Protein AF-A0A9E4T3U6-F1 (afdb_monomer)

Nearest PDB structures (foldseek):
  1u7z-assembly2_C  TM=9.611E-01  e=5.220E-06  Escherichia coli
  1u80-assembly2_C-2  TM=9.472E-01  e=9.820E-06  Escherichia coli
  1u80-assembly1_B  TM=9.456E-01  e=3.262E-05  Escherichia coli
  1u7u-assembly1_A-2  TM=9.784E-01  e=6.769E-04  Escherichia coli

InterPro domains:
  IPR007085 DNA/pantothenate metabolism flavoprotein, C-terminal [PF04127] (2-63)
  IPR035929 CoaB-like superfamily [G3DSA:3.40.50.10300] (1-69)
  IPR035929 CoaB-like superfamily [SSF102645] (2-65)

Secondary structure (DSSP, 8-state):
-HHHHHHHHTT-SEEEEE--SSSSSSTT-SEEEEEEEETTEEEEEEEEEHHHHHHHHHHHHHHHHHHT-

Solvent-accessible surface area (backbone atoms only — not comparable to full-atom values): 4068 Å² total;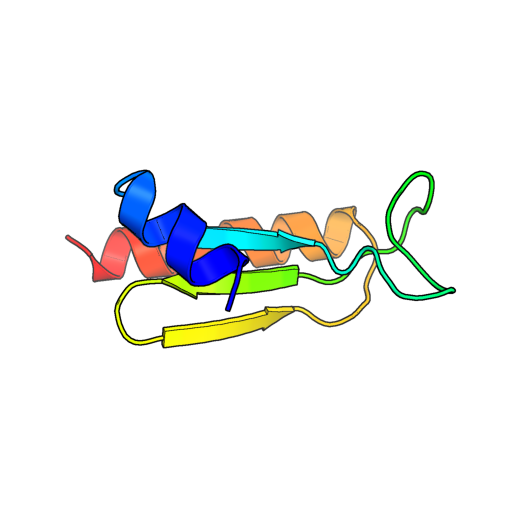 per-residue (Å²): 111,72,64,60,54,52,23,62,79,67,72,45,70,62,42,78,38,71,49,68,86,47,99,69,42,27,87,101,42,68,30,34,28,34,43,37,40,41,86,95,48,73,48,75,46,67,79,36,44,51,68,62,47,50,54,54,50,52,53,50,50,52,53,51,59,62,73,75,108

Radius of gyration: 12.4 Å; Cα contacts (8 Å, |Δi|>4): 89; chains: 1; bounding box: 30×24×28 Å

pLDDT: mean 89.05, std 11.08, range [60.81, 97.62]

Sequence (69 aa):
AYAEAKRQAKGLDLIAANQVAAKEGGFESDQNALLLLWHGGREVLPMMSKHQLARQLVERISEQYHASR

Mean predicted aligned error: 4.35 Å

Foldseek 3Di:
DVQVVVCVVVVHQKDWDWPCPDPDDDPPDQWIKTWMDGVPDIDTRDIDGPVVVVVVVVVVVVVSVVVVD

Organism: NCBI:txid2792791

Structure (mmCIF, N/CA/C/O backbone):
data_AF-A0A9E4T3U6-F1
#
_entry.id   AF-A0A9E4T3U6-F1
#
loop_
_atom_site.group_PDB
_atom_site.id
_atom_site.type_symbol
_atom_site.label_atom_id
_atom_site.label_alt_id
_atom_site.label_comp_id
_atom_site.label_asym_id
_atom_site.label_entity_id
_atom_site.label_seq_id
_atom_site.pdbx_PDB_ins_code
_atom_site.Cartn_x
_atom_site.Cartn_y
_atom_site.Cartn_z
_atom_site.occupancy
_atom_site.B_iso_or_equiv
_atom_site.auth_seq_id
_atom_site.auth_comp_id
_atom_site.auth_asym_id
_atom_site.auth_atom_id
_atom_site.pdbx_PDB_model_num
ATOM 1 N N . ALA A 1 1 ? -7.349 -14.461 -3.833 1.00 64.81 1 ALA A N 1
ATOM 2 C CA . ALA A 1 1 ? -7.583 -15.350 -2.673 1.00 64.81 1 ALA A CA 1
ATOM 3 C C . ALA A 1 1 ? -6.492 -15.211 -1.606 1.00 64.81 1 ALA A C 1
ATOM 5 O O . ALA A 1 1 ? -6.815 -14.828 -0.493 1.00 64.81 1 ALA A O 1
ATOM 6 N N . TYR A 1 2 ? -5.210 -15.433 -1.926 1.00 88.69 2 TYR A N 1
ATOM 7 C CA . TYR A 1 2 ? -4.129 -15.424 -0.922 1.00 88.69 2 TYR A CA 1
ATOM 8 C C . TYR A 1 2 ? -3.944 -14.091 -0.166 1.00 88.69 2 TYR A C 1
ATOM 10 O O . TYR A 1 2 ? -3.792 -14.089 1.053 1.00 88.69 2 TYR A O 1
ATOM 18 N N . ALA A 1 3 ? -3.984 -12.954 -0.869 1.00 91.88 3 ALA A N 1
ATOM 19 C CA . ALA A 1 3 ? -3.804 -11.641 -0.244 1.00 91.88 3 ALA A CA 1
ATOM 20 C C . ALA A 1 3 ? -4.947 -11.274 0.722 1.00 91.88 3 ALA A C 1
ATOM 22 O O . ALA A 1 3 ? -4.669 -10.833 1.831 1.00 91.88 3 ALA A O 1
ATOM 23 N N . GLU A 1 4 ? -6.207 -11.536 0.352 1.00 93.31 4 GLU A N 1
ATOM 24 C CA . GLU A 1 4 ? -7.365 -11.274 1.224 1.00 93.31 4 GLU A CA 1
ATOM 25 C C . GLU A 1 4 ? -7.328 -12.132 2.493 1.00 93.31 4 GLU A C 1
ATOM 27 O O . GLU A 1 4 ? -7.486 -11.614 3.594 1.00 93.31 4 GLU A O 1
ATOM 32 N N . ALA A 1 5 ? -7.015 -13.427 2.365 1.00 94.56 5 ALA A N 1
ATOM 33 C CA . ALA A 1 5 ? -6.859 -14.304 3.525 1.00 94.56 5 ALA A CA 1
ATOM 34 C C . ALA A 1 5 ? -5.752 -13.805 4.471 1.00 94.56 5 ALA A C 1
ATOM 36 O O . ALA A 1 5 ? -5.929 -13.786 5.687 1.00 94.56 5 ALA A O 1
ATOM 37 N N . LYS A 1 6 ? -4.622 -13.336 3.922 1.00 95.62 6 LYS A N 1
ATOM 38 C CA . LYS A 1 6 ? -3.529 -12.749 4.710 1.00 95.62 6 LYS A CA 1
ATOM 39 C C . LYS A 1 6 ? -3.942 -11.440 5.389 1.00 95.62 6 LYS A C 1
ATOM 41 O O . LYS A 1 6 ? -3.521 -11.212 6.519 1.00 95.62 6 LYS A O 1
ATOM 46 N N . ARG A 1 7 ? -4.746 -10.602 4.725 1.00 96.56 7 ARG A N 1
ATOM 47 C CA . ARG A 1 7 ? -5.294 -9.360 5.292 1.00 96.56 7 ARG A CA 1
ATOM 48 C C . ARG A 1 7 ? -6.147 -9.659 6.521 1.00 96.56 7 ARG A C 1
ATOM 50 O O . ARG A 1 7 ? -5.887 -9.104 7.583 1.00 96.56 7 ARG A O 1
ATOM 57 N N . GLN A 1 8 ? -7.098 -10.584 6.381 1.00 95.06 8 GLN A N 1
ATOM 58 C CA . GLN A 1 8 ? -8.007 -10.993 7.455 1.00 95.06 8 GLN A CA 1
ATOM 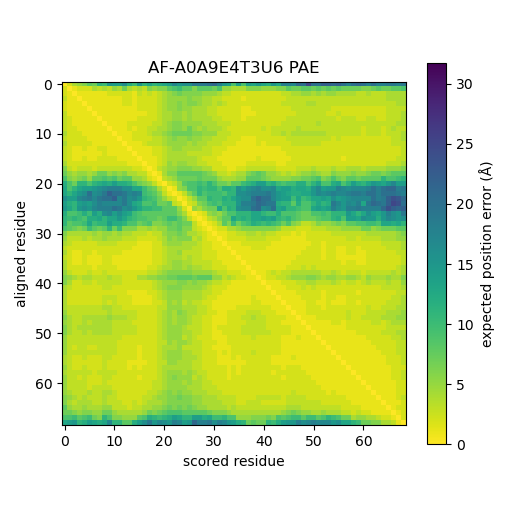59 C C . GLN A 1 8 ? -7.256 -11.654 8.614 1.00 95.06 8 GLN A C 1
ATOM 61 O O . GLN A 1 8 ? -7.418 -11.243 9.758 1.00 95.06 8 GLN A O 1
ATOM 66 N N . ALA A 1 9 ? -6.368 -12.612 8.326 1.00 96.94 9 ALA A N 1
ATOM 67 C CA . ALA A 1 9 ? -5.594 -13.315 9.351 1.00 96.94 9 ALA A CA 1
ATOM 68 C C . ALA A 1 9 ? -4.670 -12.389 10.160 1.00 96.94 9 ALA A C 1
ATOM 70 O O . ALA A 1 9 ? -4.359 -12.681 11.310 1.00 96.94 9 ALA A O 1
ATOM 71 N N . LYS A 1 10 ? -4.217 -11.282 9.559 1.00 96.38 10 LYS A N 1
ATOM 72 C CA . LYS A 1 10 ? -3.375 -10.276 10.217 1.00 96.38 10 LYS A CA 1
ATOM 73 C C . LYS A 1 10 ? -4.159 -9.093 10.793 1.00 96.38 10 LYS A C 1
ATOM 75 O O . LYS A 1 10 ? -3.531 -8.208 11.361 1.00 96.38 10 LYS A O 1
ATOM 80 N N . GLY A 1 11 ? -5.482 -9.058 10.623 1.00 94.75 11 GLY A N 1
ATOM 81 C CA . GLY A 1 11 ? -6.319 -7.946 11.077 1.00 94.75 11 GLY A CA 1
ATOM 82 C C . GLY A 1 11 ? -5.942 -6.601 10.449 1.00 94.75 11 GLY A C 1
ATOM 83 O O . GLY A 1 11 ? -5.939 -5.593 11.140 1.00 94.75 11 GLY A O 1
ATOM 84 N N . LEU A 1 12 ? -5.560 -6.587 9.167 1.00 95.31 12 LEU A N 1
ATOM 85 C CA . LEU A 1 12 ? -5.155 -5.361 8.472 1.00 95.31 12 LEU A CA 1
ATOM 86 C C . LEU A 1 12 ? -6.361 -4.663 7.832 1.00 95.31 12 LEU A C 1
ATOM 88 O O . LEU A 1 12 ? -7.165 -5.310 7.154 1.00 95.31 12 LEU A O 1
ATOM 92 N N . ASP A 1 13 ? -6.429 -3.338 7.939 1.00 94.00 13 ASP A N 1
ATOM 93 C CA . ASP A 1 13 ? -7.455 -2.537 7.255 1.00 94.00 13 ASP A CA 1
ATOM 94 C C . ASP A 1 13 ? -7.288 -2.593 5.732 1.00 94.00 13 ASP A C 1
ATOM 96 O O . ASP A 1 13 ? -8.261 -2.731 4.990 1.00 94.00 13 ASP A O 1
ATOM 100 N N . LEU A 1 14 ? -6.033 -2.594 5.275 1.00 95.56 14 LEU A N 1
ATOM 101 C CA . LEU A 1 14 ? -5.653 -2.656 3.870 1.00 95.56 14 LEU A CA 1
ATOM 102 C C . LEU A 1 14 ? -4.420 -3.548 3.672 1.00 95.56 14 LEU A C 1
ATOM 104 O O . LEU A 1 14 ? -3.494 -3.553 4.483 1.00 95.56 14 LEU A O 1
ATOM 108 N N . ILE A 1 15 ? -4.384 -4.293 2.565 1.00 96.75 15 ILE A N 1
ATOM 109 C CA . ILE A 1 15 ? -3.175 -4.965 2.074 1.00 96.75 15 ILE A CA 1
ATOM 110 C C . ILE A 1 15 ? -2.926 -4.583 0.612 1.00 96.75 15 ILE A C 1
ATOM 112 O O . ILE A 1 15 ? -3.842 -4.600 -0.208 1.00 96.75 15 ILE A O 1
ATOM 116 N N . ALA A 1 16 ? -1.673 -4.272 0.283 1.00 96.06 16 ALA A N 1
ATOM 117 C CA . ALA A 1 16 ? -1.209 -4.095 -1.088 1.00 96.06 16 ALA A CA 1
ATOM 118 C C . ALA A 1 16 ? -0.447 -5.352 -1.527 1.00 96.06 16 ALA A C 1
ATOM 120 O O . ALA A 1 16 ? 0.547 -5.736 -0.908 1.00 96.06 16 ALA A O 1
ATOM 121 N N . ALA A 1 17 ? -0.928 -6.023 -2.568 1.00 94.06 17 ALA A N 1
ATOM 122 C CA . ALA A 1 17 ? -0.330 -7.241 -3.096 1.00 94.06 17 ALA A CA 1
ATOM 123 C C . ALA A 1 17 ? 0.381 -6.965 -4.424 1.00 94.06 17 ALA A C 1
ATOM 125 O O . ALA A 1 17 ? -0.260 -6.598 -5.407 1.00 94.06 17 ALA A O 1
ATOM 126 N N . ASN A 1 18 ? 1.696 -7.184 -4.455 1.00 90.31 18 ASN A N 1
ATOM 127 C CA . ASN A 1 18 ? 2.511 -7.042 -5.661 1.00 90.31 18 ASN A CA 1
ATOM 128 C C . ASN A 1 18 ? 2.167 -8.111 -6.702 1.00 90.31 18 ASN A C 1
ATOM 130 O O . ASN A 1 18 ? 2.030 -9.295 -6.376 1.00 90.31 18 ASN A O 1
ATOM 134 N N . GLN A 1 19 ? 2.123 -7.711 -7.970 1.00 83.56 19 GLN A N 1
ATOM 135 C CA . GLN A 1 19 ? 2.056 -8.642 -9.089 1.00 83.56 19 GLN A CA 1
ATOM 136 C C . GLN A 1 19 ? 3.455 -9.199 -9.392 1.00 83.56 19 GLN A C 1
ATOM 138 O O . GLN A 1 19 ? 4.233 -8.598 -10.119 1.00 83.56 19 GLN A O 1
ATOM 143 N N . VAL A 1 20 ? 3.780 -10.357 -8.811 1.00 72.94 20 VAL A N 1
ATOM 144 C CA . VAL A 1 20 ? 5.117 -10.988 -8.909 1.00 72.94 20 VAL A CA 1
ATOM 145 C C . VAL A 1 20 ? 5.213 -12.123 -9.935 1.00 72.94 20 VAL A C 1
ATOM 147 O O . VAL A 1 20 ? 6.293 -12.649 -10.163 1.00 72.94 20 VAL A O 1
ATOM 150 N N . ALA A 1 21 ? 4.089 -12.537 -10.527 1.00 64.94 21 ALA A N 1
ATOM 151 C CA . ALA A 1 21 ? 4.014 -13.697 -11.425 1.00 64.94 21 ALA A CA 1
ATOM 152 C C . ALA A 1 21 ? 4.102 -13.341 -12.923 1.00 64.94 21 ALA A C 1
ATOM 154 O O . ALA A 1 21 ? 3.972 -14.222 -13.771 1.00 64.94 21 ALA A O 1
ATOM 155 N N . ALA A 1 22 ? 4.271 -12.062 -13.265 1.00 61.53 22 ALA A N 1
ATOM 156 C CA . ALA A 1 22 ? 4.406 -11.624 -14.649 1.00 61.53 22 ALA A CA 1
ATOM 157 C C . A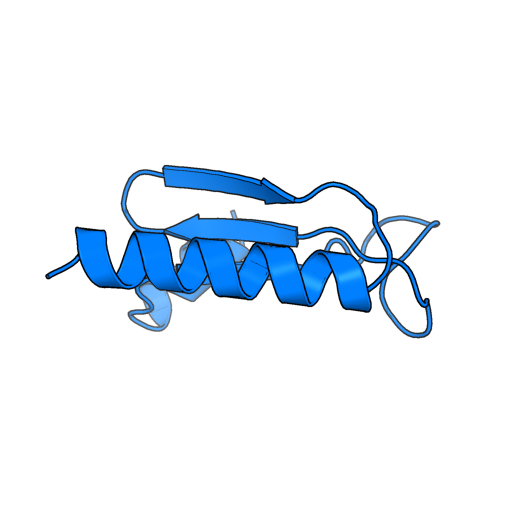LA A 1 22 ? 5.879 -11.672 -15.085 1.00 61.53 22 ALA A C 1
ATOM 159 O O . ALA A 1 22 ? 6.770 -11.401 -14.289 1.00 61.53 22 ALA A O 1
ATOM 160 N N . LYS A 1 23 ? 6.136 -11.991 -16.362 1.00 60.81 23 LYS A N 1
ATOM 161 C CA . LYS A 1 23 ? 7.476 -11.853 -16.971 1.00 60.81 23 LYS A CA 1
ATOM 162 C C . LYS A 1 23 ? 7.961 -10.396 -17.002 1.00 60.81 23 LYS A C 1
ATOM 164 O O . LYS A 1 23 ? 9.151 -10.159 -17.166 1.00 60.81 23 LYS A O 1
ATOM 169 N N . GLU A 1 24 ? 7.040 -9.446 -16.866 1.00 61.59 24 GLU A N 1
ATOM 170 C CA . GLU A 1 24 ? 7.284 -8.008 -16.875 1.00 61.59 24 GLU A CA 1
ATOM 171 C C . GLU A 1 24 ? 6.935 -7.422 -15.500 1.00 61.59 24 GLU A C 1
ATOM 173 O O . GLU A 1 24 ? 5.811 -7.590 -15.022 1.00 61.59 24 GLU A O 1
ATOM 178 N N . GLY A 1 25 ? 7.889 -6.719 -14.881 1.00 61.47 25 GLY A N 1
ATOM 179 C CA . GLY A 1 25 ? 7.710 -6.039 -13.592 1.00 61.47 25 GLY A CA 1
ATOM 180 C C . GLY A 1 25 ? 7.896 -6.929 -12.354 1.00 61.47 25 GLY A C 1
ATOM 181 O O . GLY A 1 25 ? 7.892 -8.154 -12.429 1.00 61.47 25 GLY A O 1
ATOM 182 N N . GLY A 1 26 ? 8.078 -6.299 -11.189 1.00 65.38 26 GLY A N 1
ATOM 183 C CA . GLY A 1 26 ? 8.211 -6.990 -9.900 1.00 65.38 26 GLY A CA 1
ATOM 184 C C . GLY A 1 26 ? 9.599 -6.889 -9.254 1.00 65.38 26 GLY A C 1
ATOM 185 O O . GLY A 1 26 ? 10.160 -5.795 -9.122 1.00 65.38 26 GLY A O 1
ATOM 186 N N . PHE A 1 27 ? 10.114 -8.020 -8.752 1.00 62.72 27 PHE A N 1
ATOM 187 C CA . PHE A 1 27 ? 11.437 -8.085 -8.115 1.00 62.72 27 PHE A CA 1
ATOM 188 C C . PHE A 1 27 ? 12.514 -7.585 -9.087 1.00 62.72 27 PHE A C 1
ATOM 190 O O . PHE A 1 27 ? 12.470 -7.903 -10.269 1.00 62.72 27 PHE A O 1
ATOM 197 N N . GLU A 1 28 ? 13.424 -6.742 -8.587 1.00 70.81 28 GLU A N 1
ATOM 198 C CA . GLU A 1 28 ? 14.526 -6.138 -9.364 1.00 70.81 28 GLU A CA 1
ATOM 199 C C . GLU A 1 28 ? 14.111 -5.328 -10.614 1.00 70.81 28 GLU A C 1
ATOM 201 O O . GLU A 1 28 ? 14.957 -4.958 -11.419 1.00 70.81 28 GLU A O 1
ATOM 206 N N . SER A 1 29 ? 12.827 -4.976 -10.759 1.00 82.00 29 SER A N 1
ATOM 207 C CA . SER A 1 29 ? 12.329 -4.093 -11.824 1.00 82.00 29 SER A CA 1
ATOM 208 C C . SER A 1 29 ? 11.968 -2.710 -11.289 1.00 82.00 29 SER A C 1
ATOM 210 O O . SER A 1 29 ? 11.474 -2.594 -10.171 1.00 82.00 29 SER A O 1
ATOM 212 N N . ASP A 1 30 ? 12.120 -1.654 -12.084 1.00 86.88 30 ASP A N 1
ATOM 213 C CA . ASP A 1 30 ? 11.608 -0.319 -11.737 1.00 86.88 30 ASP A CA 1
ATOM 214 C C . ASP A 1 30 ? 10.089 -0.186 -11.909 1.00 86.88 30 ASP A C 1
ATOM 216 O O . ASP A 1 30 ? 9.500 0.807 -11.477 1.00 86.88 30 ASP A O 1
ATOM 220 N N . GLN A 1 31 ? 9.445 -1.189 -12.510 1.00 89.75 31 GLN A N 1
ATOM 221 C CA . GLN A 1 31 ? 8.006 -1.242 -12.745 1.00 89.75 31 GLN A CA 1
ATOM 222 C C . GLN A 1 31 ? 7.340 -2.246 -11.801 1.00 89.75 31 GLN A C 1
ATOM 224 O O . GLN A 1 31 ? 7.888 -3.312 -11.498 1.00 89.75 31 GLN A O 1
ATOM 229 N N . ASN A 1 32 ? 6.146 -1.911 -11.323 1.00 91.69 32 ASN A N 1
ATOM 230 C CA . ASN A 1 32 ? 5.345 -2.801 -10.49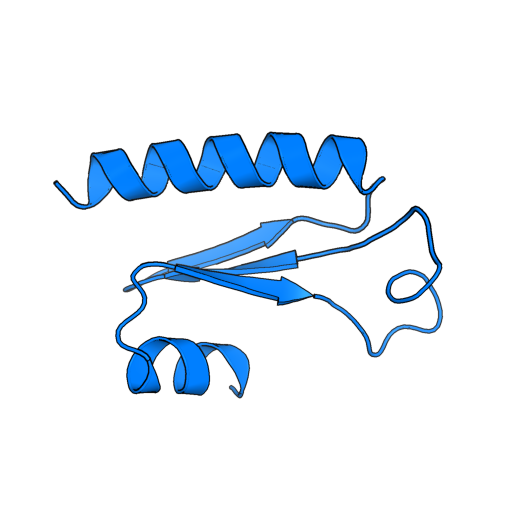3 1.00 91.69 32 ASN A CA 1
ATOM 231 C C . ASN A 1 32 ? 3.847 -2.488 -10.655 1.00 91.69 32 ASN A C 1
ATOM 233 O O . ASN A 1 32 ? 3.475 -1.400 -11.092 1.00 91.69 32 ASN A O 1
ATOM 237 N N . ALA A 1 33 ? 2.999 -3.440 -10.279 1.00 92.81 33 ALA A N 1
ATOM 238 C CA . ALA A 1 33 ? 1.548 -3.292 -10.211 1.00 92.81 33 ALA A CA 1
ATOM 239 C C . ALA A 1 33 ? 1.060 -3.801 -8.850 1.00 92.81 33 ALA A C 1
ATOM 241 O O . ALA A 1 33 ? 1.632 -4.747 -8.291 1.00 92.81 33 ALA A O 1
ATOM 242 N N . LEU A 1 34 ? 0.008 -3.183 -8.310 1.00 94.50 34 LEU A N 1
ATOM 243 C CA . LEU A 1 34 ? -0.555 -3.547 -7.009 1.00 94.50 34 LEU A CA 1
ATOM 244 C C . LEU A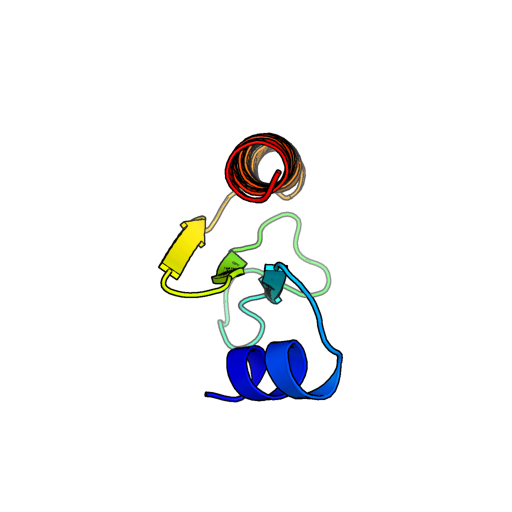 1 34 ? -2.034 -3.888 -7.132 1.00 94.50 34 LEU A C 1
ATOM 246 O O . LEU A 1 34 ? -2.808 -3.167 -7.753 1.00 94.50 34 LEU A O 1
ATOM 250 N N . LEU A 1 35 ? -2.438 -4.951 -6.445 1.00 95.38 35 LEU A N 1
ATOM 251 C CA . LEU A 1 35 ? -3.825 -5.158 -6.054 1.00 95.38 35 LEU A CA 1
ATOM 252 C C . LEU A 1 35 ? -3.989 -4.690 -4.607 1.00 95.38 35 LEU A C 1
ATOM 254 O O . LEU A 1 35 ? -3.419 -5.291 -3.695 1.00 95.38 35 LEU A O 1
ATOM 258 N N . 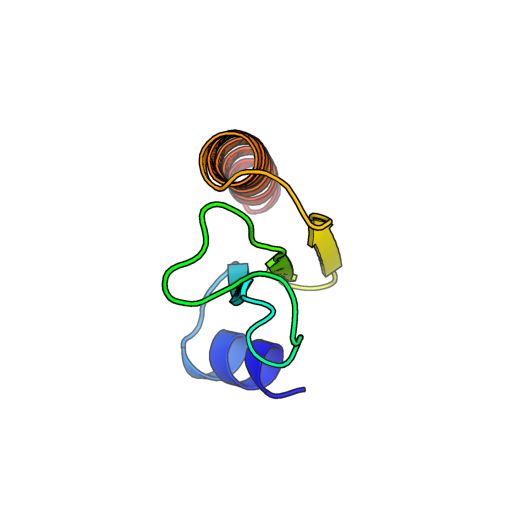LEU A 1 36 ? -4.772 -3.638 -4.405 1.00 96.75 36 LEU A N 1
ATOM 259 C CA . LEU A 1 36 ? -5.179 -3.167 -3.087 1.00 96.75 36 LEU A CA 1
ATOM 260 C C . LEU A 1 36 ? -6.464 -3.882 -2.679 1.00 96.75 36 LEU A C 1
ATOM 262 O O . LEU A 1 36 ? -7.400 -3.990 -3.472 1.00 96.75 36 LEU A O 1
ATOM 266 N N . LEU A 1 37 ? -6.502 -4.374 -1.445 1.00 96.25 37 LEU A N 1
ATOM 267 C CA . LEU A 1 37 ? -7.672 -5.016 -0.850 1.00 96.25 37 LEU A CA 1
ATOM 268 C C . LEU A 1 37 ? -7.921 -4.415 0.527 1.00 96.25 37 LEU A C 1
ATOM 270 O O . LEU A 1 37 ? -6.988 -4.310 1.326 1.00 96.25 37 LEU A O 1
ATOM 274 N N . TRP A 1 38 ? -9.170 -4.074 0.809 1.00 95.19 38 TRP A N 1
ATOM 275 C CA . TRP A 1 38 ? -9.633 -3.578 2.103 1.00 95.19 38 TRP A CA 1
ATOM 276 C C . TRP A 1 38 ? -11.003 -4.177 2.426 1.00 95.19 38 TRP A C 1
ATOM 278 O O . TRP A 1 38 ? -11.539 -5.000 1.676 1.00 95.19 38 TRP A O 1
ATOM 288 N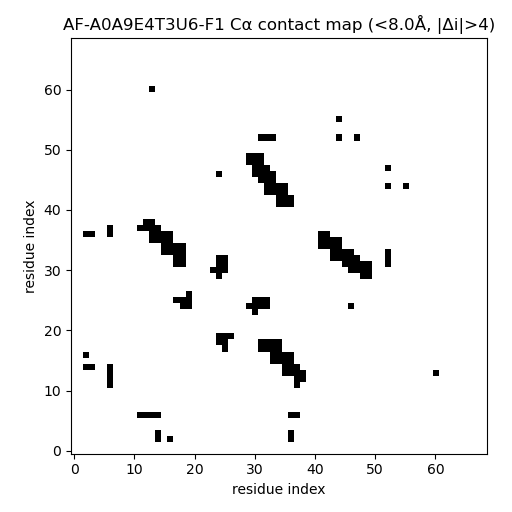 N . HIS A 1 39 ? -11.581 -3.803 3.565 1.00 91.88 39 HIS A N 1
ATOM 289 C CA . HIS A 1 39 ? -12.909 -4.284 3.924 1.00 91.88 39 HIS A CA 1
ATOM 290 C C . HIS A 1 39 ? -13.967 -3.822 2.906 1.00 91.88 39 HIS A C 1
ATOM 292 O O . HIS A 1 39 ? -14.235 -2.634 2.767 1.00 91.88 39 HIS A O 1
ATOM 298 N N . GLY A 1 40 ? -14.571 -4.776 2.194 1.00 90.00 40 GLY A N 1
ATOM 299 C CA . GLY A 1 40 ? -15.654 -4.506 1.246 1.00 90.00 40 GLY A CA 1
ATOM 300 C C . GLY A 1 40 ? -15.214 -3.949 -0.111 1.00 90.00 40 GLY A C 1
ATOM 301 O O . GLY A 1 40 ? -16.079 -3.654 -0.933 1.00 90.00 40 GLY A O 1
ATOM 302 N N . GLY A 1 41 ? -13.910 -3.839 -0.392 1.00 93.56 41 GLY A N 1
ATOM 303 C CA . GLY A 1 41 ? -13.453 -3.265 -1.654 1.00 93.56 41 GLY A CA 1
ATOM 304 C C . GLY A 1 41 ? -12.074 -3.712 -2.126 1.00 93.56 41 GLY A C 1
ATOM 305 O O . GLY A 1 41 ? -11.301 -4.365 -1.419 1.00 93.56 41 GLY A O 1
ATOM 306 N N . ARG A 1 42 ? -11.808 -3.388 -3.393 1.00 96.00 42 ARG A N 1
ATOM 307 C CA . ARG A 1 42 ? -10.542 -3.656 -4.070 1.00 96.00 42 ARG A CA 1
ATOM 308 C C . ARG A 1 42 ? -10.262 -2.610 -5.137 1.00 96.00 42 ARG A C 1
ATOM 310 O O . ARG A 1 42 ? -11.188 -2.120 -5.779 1.00 96.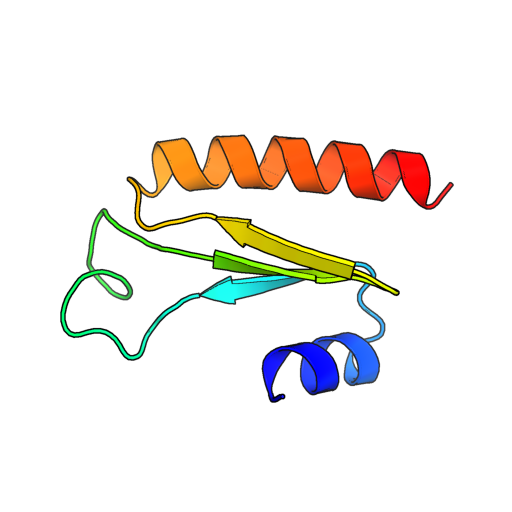00 42 ARG A O 1
ATOM 317 N N . GLU A 1 43 ? -8.987 -2.376 -5.398 1.00 96.44 43 GLU A N 1
ATOM 318 C CA . GLU A 1 43 ? -8.520 -1.501 -6.472 1.00 96.44 43 GLU A CA 1
ATOM 319 C C . GLU A 1 43 ? -7.271 -2.093 -7.114 1.00 96.44 43 GLU A C 1
ATOM 321 O O . GLU A 1 43 ? -6.428 -2.682 -6.438 1.00 96.44 43 GLU A O 1
ATOM 326 N N . VAL A 1 44 ? -7.159 -1.952 -8.431 1.00 96.00 44 VAL A N 1
ATOM 327 C CA . VAL A 1 44 ? -5.955 -2.332 -9.170 1.00 96.00 44 VAL A CA 1
ATOM 328 C C . VAL A 1 44 ? -5.208 -1.061 -9.529 1.00 96.00 44 VAL A C 1
ATOM 330 O O . VAL A 1 44 ? -5.721 -0.239 -10.283 1.00 96.00 44 VAL A O 1
ATOM 333 N N . LEU A 1 45 ? -3.983 -0.936 -9.030 1.00 95.38 45 LEU A N 1
ATOM 334 C CA . LEU A 1 45 ? -3.021 0.026 -9.543 1.00 95.38 45 LEU A CA 1
ATOM 335 C C . LEU A 1 45 ? -2.240 -0.665 -10.674 1.00 95.38 45 LEU A C 1
ATOM 337 O O . LEU A 1 45 ? -1.554 -1.660 -10.404 1.00 95.38 45 LEU A O 1
ATOM 341 N N . PRO A 1 46 ? -2.375 -0.202 -11.933 1.00 94.00 46 PRO A N 1
ATOM 342 C CA . PRO A 1 46 ? -1.778 -0.867 -13.088 1.00 94.00 46 PRO A CA 1
ATOM 343 C C . PRO A 1 46 ? -0.247 -0.807 -13.053 1.00 94.00 46 PRO A C 1
ATOM 345 O O . PRO A 1 46 ? 0.349 -0.128 -12.218 1.00 94.00 46 PRO A O 1
ATOM 348 N N . MET A 1 47 ? 0.394 -1.519 -13.983 1.00 92.25 47 MET A N 1
ATOM 349 C CA . MET A 1 47 ? 1.849 -1.495 -14.119 1.00 92.25 47 MET A CA 1
ATOM 350 C C . MET A 1 47 ? 2.335 -0.066 -14.375 1.00 92.25 47 MET A C 1
ATOM 352 O O . MET A 1 47 ? 1.936 0.567 -15.351 1.00 92.25 47 MET A O 1
ATOM 356 N N . MET A 1 48 ? 3.187 0.434 -13.488 1.00 92.94 48 MET A N 1
ATOM 357 C CA . MET A 1 48 ? 3.793 1.759 -13.589 1.00 92.94 48 MET A CA 1
ATOM 358 C C . MET A 1 48 ? 5.122 1.793 -12.834 1.00 92.94 48 MET A C 1
ATOM 360 O O . MET A 1 48 ? 5.481 0.839 -12.135 1.00 92.94 48 MET A O 1
ATOM 364 N N . SER A 1 49 ? 5.851 2.908 -12.936 1.00 93.50 49 SER A N 1
ATOM 365 C CA . SER A 1 49 ? 7.091 3.063 -12.174 1.00 93.50 49 SER A CA 1
ATOM 366 C C . SER A 1 49 ? 6.819 2.976 -10.672 1.00 93.50 49 SER A C 1
ATOM 368 O O . SER A 1 49 ? 5.819 3.501 -10.179 1.00 93.50 49 SER A O 1
ATOM 370 N N . LYS A 1 50 ? 7.736 2.371 -9.913 1.00 91.88 50 LYS A N 1
ATOM 371 C CA . LYS A 1 50 ? 7.641 2.274 -8.447 1.00 91.88 50 LYS A CA 1
ATOM 372 C C . LYS A 1 50 ? 7.407 3.631 -7.777 1.00 91.88 50 LYS A C 1
ATOM 374 O O . LYS A 1 50 ? 6.691 3.695 -6.784 1.00 91.88 50 LYS A O 1
ATOM 379 N N . HIS A 1 51 ? 7.953 4.711 -8.337 1.00 95.00 51 HIS A N 1
ATOM 380 C CA . HIS A 1 51 ? 7.730 6.072 -7.846 1.00 95.00 51 HIS A CA 1
ATOM 381 C C . HIS A 1 51 ? 6.284 6.545 -8.037 1.00 95.00 51 HIS A C 1
ATOM 383 O O . HIS A 1 51 ? 5.668 7.029 -7.088 1.00 95.00 51 HIS A O 1
ATOM 389 N N . GLN A 1 52 ? 5.725 6.386 -9.241 1.00 96.00 52 GLN A N 1
ATOM 390 C CA . GLN A 1 52 ? 4.321 6.728 -9.504 1.00 96.00 52 GLN A CA 1
ATOM 391 C C . GLN A 1 52 ? 3.378 5.851 -8.676 1.00 96.00 52 GLN A C 1
ATOM 393 O O . GLN A 1 52 ? 2.416 6.353 -8.097 1.00 96.00 52 GLN A O 1
ATOM 398 N N . LEU A 1 53 ? 3.704 4.563 -8.560 1.00 95.69 53 LEU A N 1
ATOM 399 C CA . LEU A 1 53 ? 2.931 3.590 -7.800 1.00 95.69 53 LEU A CA 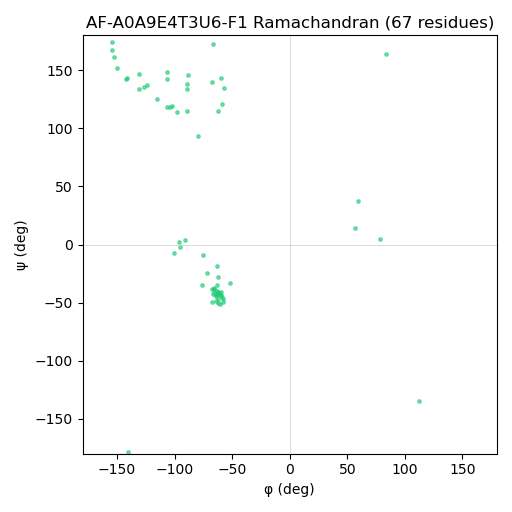1
ATOM 400 C C . LEU A 1 53 ? 2.909 3.921 -6.310 1.00 95.69 53 LEU A C 1
ATOM 402 O O . LEU A 1 53 ? 1.852 3.868 -5.692 1.00 95.69 53 LEU A O 1
ATOM 406 N N . ALA A 1 54 ? 4.055 4.305 -5.741 1.00 95.56 54 ALA A N 1
ATOM 407 C CA . ALA A 1 54 ? 4.149 4.721 -4.347 1.00 95.56 54 ALA A CA 1
ATOM 408 C C . ALA A 1 54 ? 3.293 5.961 -4.069 1.00 95.56 54 ALA A C 1
ATOM 410 O O . ALA A 1 54 ? 2.597 6.004 -3.058 1.00 95.56 54 ALA A O 1
ATOM 411 N N . ARG A 1 55 ? 3.297 6.943 -4.979 1.00 97.44 55 ARG A N 1
ATOM 412 C CA . ARG A 1 55 ? 2.470 8.145 -4.830 1.00 97.44 55 ARG A CA 1
ATOM 413 C C . ARG A 1 55 ? 0.979 7.807 -4.816 1.00 97.44 55 ARG A C 1
ATOM 415 O O . ARG A 1 55 ? 0.292 8.195 -3.878 1.00 97.44 55 ARG A O 1
ATOM 422 N N . GLN A 1 56 ? 0.512 7.032 -5.795 1.00 97.25 56 GLN A N 1
ATOM 423 C CA . GLN A 1 56 ? -0.891 6.607 -5.844 1.00 97.25 56 GLN A CA 1
ATOM 424 C C . GLN A 1 56 ? -1.264 5.757 -4.628 1.00 97.25 56 GLN A C 1
ATOM 426 O O . GLN A 1 56 ? -2.319 5.955 -4.038 1.00 97.25 56 GLN A O 1
ATOM 431 N N . LEU A 1 57 ? -0.386 4.848 -4.199 1.00 97.06 57 LEU A N 1
ATOM 432 C CA . LEU A 1 57 ? -0.619 4.030 -3.012 1.00 97.06 57 LEU A CA 1
ATOM 433 C C . LEU A 1 57 ? -0.824 4.888 -1.756 1.00 97.06 57 LEU A C 1
ATOM 435 O O . LEU A 1 57 ? -1.744 4.619 -0.989 1.00 97.06 57 LEU A O 1
ATOM 439 N N . VAL A 1 58 ? 0.004 5.915 -1.543 1.00 97.62 58 VAL A N 1
ATOM 440 C CA . VAL A 1 58 ? -0.132 6.821 -0.390 1.00 97.62 58 VAL A CA 1
ATOM 441 C C . VAL A 1 58 ? -1.454 7.587 -0.439 1.00 97.62 58 VAL A C 1
ATOM 443 O O . VAL A 1 58 ? -2.127 7.686 0.586 1.00 97.62 58 VAL A O 1
ATOM 446 N N . GLU A 1 59 ? -1.856 8.073 -1.615 1.00 96.94 59 GLU A N 1
ATOM 447 C CA . GLU A 1 59 ? -3.150 8.741 -1.808 1.00 96.94 59 GLU A CA 1
ATOM 448 C C . GLU A 1 59 ? -4.311 7.810 -1.407 1.00 96.94 59 GLU A C 1
ATOM 450 O O . GLU A 1 59 ? -5.147 8.188 -0.586 1.00 96.94 59 GLU A O 1
ATOM 455 N N . ARG A 1 60 ? -4.297 6.546 -1.858 1.00 96.12 60 ARG A N 1
ATOM 456 C CA . ARG A 1 60 ? -5.335 5.560 -1.501 1.00 96.12 60 ARG A CA 1
ATOM 457 C C . ARG A 1 60 ? -5.321 5.154 -0.038 1.00 96.12 60 ARG A C 1
ATOM 459 O O . ARG A 1 60 ? -6.385 5.003 0.553 1.00 96.12 60 ARG A O 1
ATOM 466 N N . ILE A 1 61 ? -4.148 5.012 0.575 1.00 95.38 61 ILE A N 1
ATOM 467 C CA . ILE A 1 61 ? -4.054 4.763 2.020 1.00 95.38 61 ILE A CA 1
ATOM 468 C C . ILE A 1 61 ? -4.696 5.918 2.791 1.00 95.38 61 ILE A C 1
ATOM 470 O O . ILE A 1 61 ? -5.452 5.666 3.726 1.00 95.38 61 ILE A O 1
ATOM 474 N N . SER A 1 62 ? -4.433 7.165 2.392 1.00 96.06 62 SER A N 1
ATOM 475 C CA . SER A 1 62 ? -5.022 8.336 3.044 1.00 96.06 62 SER A CA 1
ATOM 476 C C . SER A 1 62 ? -6.545 8.352 2.913 1.00 96.06 62 SER A C 1
ATOM 478 O O . SER A 1 62 ? -7.230 8.557 3.912 1.00 96.06 62 SER A O 1
ATOM 480 N N . GLU A 1 63 ? -7.084 8.104 1.716 1.00 93.75 63 GLU A N 1
ATOM 481 C CA . GLU A 1 63 ? -8.533 8.019 1.479 1.00 93.75 63 GLU A CA 1
ATOM 482 C C . GLU A 1 63 ? -9.187 6.946 2.358 1.00 93.75 63 GLU A C 1
ATOM 484 O O . GLU A 1 63 ? -10.159 7.224 3.061 1.00 93.75 63 GLU A O 1
ATOM 489 N N . GLN A 1 64 ? -8.622 5.735 2.372 1.00 92.19 64 GLN A N 1
ATOM 490 C CA . GLN A 1 64 ? -9.159 4.623 3.159 1.00 92.19 64 GLN A CA 1
ATOM 491 C C . GLN A 1 64 ? -9.068 4.887 4.664 1.00 92.19 64 GLN A C 1
ATOM 493 O O . GLN A 1 64 ? -10.025 4.627 5.386 1.00 92.19 64 GLN A O 1
ATOM 498 N N . TYR A 1 65 ? -7.959 5.463 5.135 1.00 92.44 65 TYR A N 1
ATOM 499 C CA . TYR A 1 65 ? -7.773 5.816 6.543 1.00 92.44 65 TYR A CA 1
ATOM 500 C C . TYR A 1 65 ? -8.777 6.863 7.031 1.00 92.44 65 TYR A C 1
ATOM 502 O O . TYR A 1 65 ? -9.196 6.823 8.186 1.00 92.44 65 TYR A O 1
ATOM 510 N N . HIS A 1 66 ? -9.165 7.810 6.173 1.00 92.94 66 HIS A N 1
ATOM 511 C CA . HIS A 1 66 ? -10.205 8.782 6.505 1.00 92.94 66 HIS A CA 1
ATOM 512 C C . HIS A 1 66 ? -11.612 8.187 6.434 1.00 92.94 66 HIS A C 1
ATOM 514 O O . HIS A 1 66 ? -12.447 8.558 7.249 1.00 92.94 66 HIS A O 1
ATOM 520 N N . ALA A 1 67 ? -11.872 7.264 5.506 1.00 86.56 67 ALA A N 1
ATOM 521 C CA . ALA A 1 67 ? -13.168 6.598 5.382 1.00 86.56 67 ALA A CA 1
ATOM 522 C C . ALA A 1 67 ? -13.453 5.587 6.509 1.00 86.56 67 ALA A C 1
ATOM 524 O O . ALA A 1 67 ? -14.612 5.286 6.780 1.00 86.56 67 ALA A O 1
ATOM 525 N N . SER A 1 68 ? -12.412 5.046 7.150 1.00 80.06 68 SER A N 1
ATOM 526 C CA . SER A 1 68 ? -12.525 4.064 8.235 1.00 80.06 68 SER A CA 1
ATOM 527 C C . SER A 1 68 ? -12.594 4.673 9.644 1.00 80.06 68 SER A C 1
ATOM 529 O O . SER A 1 68 ? -12.560 3.922 10.620 1.00 80.06 68 SER A O 1
ATOM 531 N N . ARG A 1 69 ? -12.622 6.006 9.772 1.00 69.25 69 ARG A N 1
ATOM 532 C CA . ARG A 1 69 ? -12.797 6.728 11.045 1.00 69.25 69 ARG A CA 1
ATOM 533 C C . ARG A 1 69 ? -14.215 7.249 11.192 1.00 69.25 69 ARG A C 1
ATOM 535 O O . ARG A 1 69 ? -14.665 7.294 12.356 1.00 69.25 69 ARG A O 1
#